Protein AF-A0AAJ7RJS1-F1 (afdb_monomer_lite)

Sequence (83 aa):
MMNLASSRLTVPIFAIIVGVIVQADTELAWWRTITLYEIWPRSFKDSNGDGIGDLNGIKSKLDYLSELDIGAIWIHQLLYGNH

Structure (mmCIF, N/CA/C/O backbone):
data_AF-A0AAJ7RJS1-F1
#
_entry.id   AF-A0AAJ7RJS1-F1
#
loop_
_atom_site.group_PDB
_atom_site.id
_atom_site.type_symbol
_atom_site.label_atom_id
_atom_site.label_alt_id
_atom_site.label_comp_id
_atom_site.label_asym_id
_atom_site.label_entity_id
_atom_site.label_seq_id
_atom_site.pdbx_PDB_ins_code
_atom_site.Cartn_x
_atom_site.Cartn_y
_atom_site.Cartn_z
_atom_site.occupancy
_atom_site.B_iso_or_equiv
_atom_site.auth_seq_id
_atom_site.auth_comp_id
_atom_site.auth_asym_id
_atom_site.auth_atom_id
_atom_site.pdbx_PDB_model_num
ATOM 1 N N . MET A 1 1 ? 53.637 -15.375 -44.480 1.00 53.91 1 MET A N 1
ATOM 2 C CA . MET A 1 1 ? 52.394 -15.122 -45.242 1.00 53.91 1 MET A CA 1
ATOM 3 C C . MET A 1 1 ? 51.259 -15.823 -44.501 1.00 53.91 1 MET A C 1
ATOM 5 O O . MET A 1 1 ? 51.232 -17.045 -44.502 1.00 53.91 1 MET A O 1
ATOM 9 N N . MET A 1 2 ? 50.411 -15.097 -43.759 1.00 55.56 2 MET A N 1
ATOM 10 C CA . MET A 1 2 ? 49.269 -15.709 -43.055 1.00 55.56 2 MET A CA 1
ATOM 11 C C . MET A 1 2 ? 48.208 -16.127 -44.078 1.00 55.56 2 MET A C 1
ATOM 13 O O . MET A 1 2 ? 47.859 -15.361 -44.973 1.00 55.56 2 MET A O 1
ATOM 17 N N . ASN A 1 3 ? 47.758 -17.376 -43.977 1.00 59.72 3 ASN A N 1
ATOM 18 C CA . ASN A 1 3 ? 46.879 -18.028 -44.941 1.00 59.72 3 ASN A CA 1
ATOM 19 C C . ASN A 1 3 ? 45.488 -17.358 -44.948 1.00 59.72 3 ASN A C 1
ATOM 21 O O . ASN A 1 3 ? 44.828 -17.315 -43.909 1.00 59.72 3 ASN A O 1
ATOM 25 N N . LEU A 1 4 ? 45.030 -16.871 -46.111 1.00 60.84 4 LEU A N 1
ATOM 26 C CA . LEU A 1 4 ? 43.707 -16.245 -46.295 1.00 60.84 4 LEU A CA 1
ATOM 27 C C . LEU A 1 4 ? 42.536 -17.149 -45.856 1.00 60.84 4 LEU A C 1
ATOM 29 O O . LEU A 1 4 ? 41.442 -16.652 -45.604 1.00 60.84 4 LEU A O 1
ATOM 33 N N . ALA A 1 5 ? 42.741 -18.466 -45.756 1.00 60.78 5 ALA A N 1
ATOM 34 C CA . ALA A 1 5 ? 41.734 -19.396 -45.250 1.00 60.78 5 ALA A CA 1
ATOM 35 C C . ALA A 1 5 ? 41.506 -19.281 -43.728 1.00 60.78 5 ALA A C 1
ATOM 37 O O . ALA A 1 5 ? 40.397 -19.522 -43.261 1.00 60.78 5 ALA A O 1
ATOM 38 N N . SER A 1 6 ? 42.523 -18.871 -42.958 1.00 58.81 6 SER A N 1
ATOM 39 C CA . SER A 1 6 ? 42.445 -18.737 -41.495 1.00 58.81 6 SER A CA 1
ATOM 40 C C . SER A 1 6 ? 41.587 -17.536 -41.079 1.00 58.81 6 SER A C 1
ATOM 42 O O . SER A 1 6 ? 40.739 -17.667 -40.204 1.00 58.81 6 SER A O 1
ATOM 44 N N . SER A 1 7 ? 41.707 -16.394 -41.766 1.00 58.59 7 SER A N 1
ATOM 45 C CA . SER A 1 7 ? 40.942 -15.179 -41.440 1.00 58.59 7 SER A CA 1
ATOM 46 C C . SER A 1 7 ? 39.446 -15.271 -41.768 1.00 58.59 7 SER A C 1
ATOM 48 O O . SER A 1 7 ? 38.643 -14.592 -41.129 1.00 58.59 7 SER A O 1
ATOM 50 N N . ARG A 1 8 ? 39.051 -16.132 -42.719 1.00 67.81 8 ARG A N 1
ATOM 51 C CA . ARG A 1 8 ? 37.647 -16.337 -43.125 1.00 67.81 8 ARG A CA 1
ATOM 52 C C . ARG A 1 8 ? 36.784 -16.993 -42.043 1.00 67.81 8 ARG A C 1
ATOM 54 O O . ARG A 1 8 ? 35.572 -16.808 -42.061 1.00 67.81 8 ARG A O 1
ATOM 61 N N . LEU A 1 9 ? 37.394 -17.725 -41.107 1.00 64.12 9 LEU A N 1
ATOM 62 C CA . LEU A 1 9 ? 36.700 -18.387 -39.995 1.00 64.12 9 LEU A CA 1
ATOM 63 C C . LEU A 1 9 ? 36.830 -17.613 -38.675 1.00 64.12 9 LEU A C 1
ATOM 65 O O . LEU A 1 9 ? 35.914 -17.642 -37.860 1.00 64.12 9 LEU A O 1
ATOM 69 N N . THR A 1 10 ? 37.917 -16.864 -38.475 1.00 70.50 10 THR A N 1
ATOM 70 C CA . THR A 1 10 ? 38.153 -16.119 -37.226 1.00 70.50 10 THR A CA 1
ATOM 71 C C . THR A 1 10 ? 37.139 -14.998 -36.999 1.00 70.50 10 THR A C 1
ATOM 73 O O . THR A 1 10 ? 36.674 -14.816 -35.880 1.00 70.50 10 THR A O 1
ATOM 76 N N . VAL A 1 11 ? 36.761 -14.264 -38.050 1.00 76.56 11 VAL A N 1
ATOM 77 C CA . VAL A 1 11 ? 35.799 -13.152 -37.948 1.00 76.56 11 VAL A CA 1
ATOM 78 C C . VAL A 1 11 ? 34.388 -13.618 -37.549 1.00 76.56 11 VAL A C 1
ATOM 80 O O . VAL A 1 11 ? 33.851 -13.058 -36.594 1.00 76.56 11 VAL A O 1
ATOM 83 N N . PRO A 1 12 ? 33.775 -14.638 -38.188 1.00 79.81 12 PRO A N 1
ATOM 84 C CA . PRO A 1 12 ? 32.451 -15.105 -37.775 1.00 79.81 12 PRO A CA 1
ATOM 85 C C . PRO A 1 12 ? 32.467 -15.778 -36.398 1.00 79.81 12 PRO A C 1
ATOM 87 O O . PRO A 1 12 ? 31.544 -15.559 -35.622 1.00 79.81 12 PRO A O 1
ATOM 90 N N . ILE A 1 13 ? 33.520 -16.527 -36.045 1.00 81.94 13 ILE A N 1
ATOM 91 C CA . ILE A 1 13 ? 33.649 -17.127 -34.704 1.00 81.94 13 ILE A CA 1
ATOM 92 C C . ILE A 1 13 ? 33.741 -16.037 -33.632 1.00 81.94 13 ILE A C 1
ATOM 94 O O . ILE A 1 13 ? 33.049 -16.113 -32.621 1.00 81.94 13 ILE A O 1
ATOM 98 N N . PHE A 1 14 ? 34.543 -14.996 -33.863 1.00 84.38 14 PHE A N 1
ATOM 99 C CA . PHE A 1 14 ? 34.650 -13.864 -32.946 1.00 84.38 14 PHE A CA 1
ATOM 100 C C . PHE A 1 14 ? 33.317 -13.118 -32.801 1.00 84.38 14 PHE A C 1
ATOM 102 O O . PHE A 1 14 ? 32.905 -12.829 -31.683 1.00 84.38 14 PHE A O 1
ATOM 109 N N . ALA A 1 15 ? 32.604 -12.868 -33.903 1.00 82.06 15 ALA A N 1
ATOM 110 C CA . ALA A 1 15 ? 31.293 -12.221 -33.874 1.00 82.06 15 ALA A CA 1
ATOM 111 C C . ALA A 1 15 ? 30.229 -13.059 -33.141 1.00 82.06 15 ALA A C 1
ATOM 113 O O . ALA A 1 15 ? 29.427 -12.500 -32.399 1.00 82.06 15 ALA A O 1
ATOM 114 N N . ILE A 1 16 ? 30.245 -14.388 -33.300 1.00 84.56 16 ILE A N 1
ATOM 115 C CA . ILE A 1 16 ? 29.352 -15.300 -32.569 1.00 84.56 16 ILE A CA 1
ATOM 116 C C . ILE A 1 16 ? 29.681 -15.283 -31.075 1.00 84.56 16 ILE A C 1
ATOM 118 O O . ILE A 1 16 ? 28.777 -15.138 -30.260 1.00 84.56 16 ILE A O 1
ATOM 122 N N . ILE A 1 17 ? 30.962 -15.382 -30.707 1.00 83.69 17 ILE A N 1
ATOM 123 C CA . ILE A 1 17 ? 31.394 -15.336 -29.305 1.00 83.69 17 ILE A CA 1
ATOM 124 C C . ILE A 1 17 ? 30.979 -14.003 -28.672 1.00 83.69 17 ILE A C 1
ATOM 126 O O . ILE A 1 17 ? 30.343 -14.008 -27.626 1.00 83.69 17 ILE A O 1
ATOM 130 N N . VAL A 1 18 ? 31.249 -12.869 -29.323 1.00 82.69 18 VAL A N 1
ATOM 131 C CA . VAL A 1 18 ? 30.818 -11.549 -28.835 1.00 82.69 18 VAL A CA 1
ATOM 132 C C . VAL A 1 18 ? 29.295 -11.470 -28.724 1.00 82.69 18 VAL A C 1
ATOM 134 O O . VAL A 1 18 ? 28.797 -11.041 -27.692 1.00 82.69 18 VAL A O 1
ATOM 137 N N . GLY A 1 19 ? 28.549 -11.924 -29.734 1.00 78.44 19 GLY A N 1
ATOM 138 C CA . GLY A 1 19 ? 27.084 -11.911 -29.715 1.00 78.44 19 GLY A CA 1
ATOM 139 C C . GLY A 1 19 ? 26.482 -12.724 -28.566 1.00 78.44 19 GLY A C 1
ATOM 140 O O . GLY A 1 19 ? 25.539 -12.258 -27.940 1.00 78.44 19 GLY A O 1
ATOM 141 N N . VAL A 1 20 ? 27.063 -13.886 -28.247 1.00 77.75 20 VAL A N 1
ATOM 142 C CA . VAL A 1 20 ? 26.637 -14.743 -27.124 1.00 77.75 20 VAL A CA 1
ATOM 143 C C . VAL A 1 20 ? 26.987 -14.126 -25.765 1.00 77.75 20 VAL A C 1
ATOM 145 O O . VAL A 1 20 ? 26.231 -14.277 -24.810 1.00 77.75 20 VAL A O 1
ATOM 148 N N . ILE A 1 21 ? 28.121 -13.425 -25.650 1.00 76.69 21 ILE A N 1
ATOM 149 C CA . ILE A 1 21 ? 28.517 -12.760 -24.395 1.00 76.69 21 ILE A CA 1
ATOM 150 C C . ILE A 1 21 ? 27.716 -11.458 -24.183 1.00 76.69 21 ILE A C 1
ATOM 152 O O . ILE A 1 21 ? 27.508 -11.038 -23.048 1.00 76.69 21 ILE A O 1
ATOM 156 N N . VAL A 1 22 ? 27.243 -10.824 -25.263 1.00 74.69 22 VAL A N 1
ATOM 157 C CA . VAL A 1 22 ? 26.518 -9.538 -25.268 1.00 74.69 22 VAL A CA 1
ATOM 158 C C . VAL A 1 22 ? 24.995 -9.746 -25.361 1.00 74.69 22 VAL A C 1
ATOM 160 O O . VAL A 1 22 ? 24.275 -8.975 -25.991 1.00 74.69 22 VAL A O 1
ATOM 163 N N . GLN A 1 23 ? 24.451 -10.768 -24.698 1.00 65.62 23 GLN A N 1
ATOM 164 C CA . GLN A 1 23 ? 23.019 -10.784 -24.394 1.00 65.62 23 GLN A CA 1
ATOM 165 C C . GLN A 1 23 ? 22.774 -9.853 -23.196 1.00 65.62 23 GLN A C 1
ATOM 167 O O . GLN A 1 23 ? 22.922 -10.245 -22.040 1.00 65.62 23 GLN A O 1
ATOM 172 N N . ALA A 1 24 ? 22.456 -8.586 -23.466 1.00 67.62 24 ALA A N 1
ATOM 173 C CA . ALA A 1 24 ? 21.964 -7.686 -22.430 1.00 67.62 24 ALA A CA 1
ATOM 174 C C . ALA A 1 24 ? 20.520 -8.071 -22.090 1.00 67.62 24 ALA A C 1
ATOM 176 O O . ALA A 1 24 ? 19.692 -8.203 -22.990 1.00 67.62 24 ALA A O 1
ATO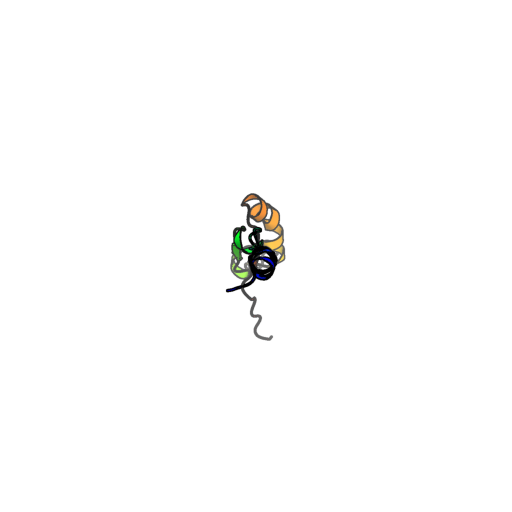M 177 N N . ASP A 1 25 ? 20.228 -8.256 -20.804 1.00 72.88 25 ASP A N 1
ATOM 178 C CA . ASP A 1 25 ? 18.866 -8.482 -20.327 1.00 72.88 25 ASP A CA 1
ATOM 179 C C . ASP A 1 25 ? 18.063 -7.190 -20.538 1.00 72.88 25 ASP A C 1
ATOM 181 O O . ASP A 1 25 ? 18.284 -6.181 -19.863 1.00 72.88 25 ASP A O 1
ATOM 185 N N . THR A 1 26 ? 17.235 -7.165 -21.584 1.00 73.88 26 THR A N 1
ATOM 186 C CA . THR A 1 26 ? 16.503 -5.963 -22.006 1.00 73.88 26 THR A CA 1
ATOM 187 C C . THR A 1 26 ? 15.245 -5.717 -21.185 1.00 73.88 26 THR A C 1
ATOM 189 O O . THR A 1 26 ? 14.691 -4.621 -21.255 1.00 73.88 26 THR A O 1
ATOM 192 N N . GLU A 1 27 ? 14.789 -6.702 -20.408 1.00 84.50 27 GLU A N 1
ATOM 193 C CA . GLU A 1 27 ? 13.662 -6.517 -19.501 1.00 84.50 27 GLU A CA 1
ATOM 194 C C . GLU A 1 27 ? 14.156 -6.069 -18.125 1.00 84.50 27 GLU A C 1
ATOM 196 O O . GLU A 1 27 ? 14.966 -6.715 -17.461 1.00 84.50 27 GLU A O 1
ATOM 201 N N . LEU A 1 28 ? 13.663 -4.915 -17.675 1.00 88.75 28 LEU A N 1
ATOM 202 C CA . LEU A 1 28 ? 13.902 -4.469 -16.311 1.00 88.75 28 LEU A CA 1
ATOM 203 C C . LEU A 1 28 ? 13.193 -5.428 -15.350 1.00 88.75 28 LEU A C 1
ATOM 205 O O . LEU A 1 28 ? 12.003 -5.696 -15.495 1.00 88.75 28 LEU A O 1
ATOM 209 N N . ALA A 1 29 ? 13.912 -5.912 -14.335 1.00 91.06 29 ALA A N 1
ATOM 210 C CA . ALA A 1 29 ? 13.307 -6.707 -13.272 1.00 91.06 29 ALA A CA 1
ATOM 211 C C . ALA A 1 29 ? 12.118 -5.960 -12.640 1.00 91.06 29 ALA A C 1
ATOM 213 O O . ALA A 1 29 ? 12.213 -4.757 -12.406 1.00 91.06 29 ALA A O 1
ATOM 214 N N . TRP A 1 30 ? 11.041 -6.675 -12.301 1.00 91.88 30 TRP A N 1
ATOM 215 C CA . TRP A 1 30 ? 9.776 -6.093 -11.819 1.00 91.88 30 TRP A CA 1
ATOM 216 C C . TRP A 1 30 ? 9.946 -5.054 -10.694 1.00 91.88 30 TRP A C 1
ATOM 218 O O . TRP A 1 30 ? 9.286 -4.023 -10.690 1.00 91.88 30 TRP A O 1
ATOM 228 N N . TRP A 1 31 ? 10.874 -5.277 -9.758 1.00 92.81 31 TRP A N 1
ATOM 229 C CA . TRP A 1 31 ? 11.123 -4.382 -8.621 1.00 92.81 31 TRP A CA 1
ATOM 230 C C . TRP A 1 31 ? 11.767 -3.047 -9.024 1.00 92.81 31 TRP A C 1
ATOM 232 O O . TRP A 1 31 ? 11.749 -2.100 -8.245 1.00 92.81 31 TRP A O 1
ATOM 242 N N . ARG A 1 32 ? 12.344 -2.958 -10.231 1.00 92.12 32 ARG A N 1
ATOM 243 C CA . ARG A 1 32 ? 12.920 -1.724 -10.793 1.00 92.12 32 ARG A CA 1
ATOM 244 C C . ARG A 1 32 ? 11.871 -0.816 -11.423 1.00 92.12 32 ARG A C 1
ATOM 246 O O . 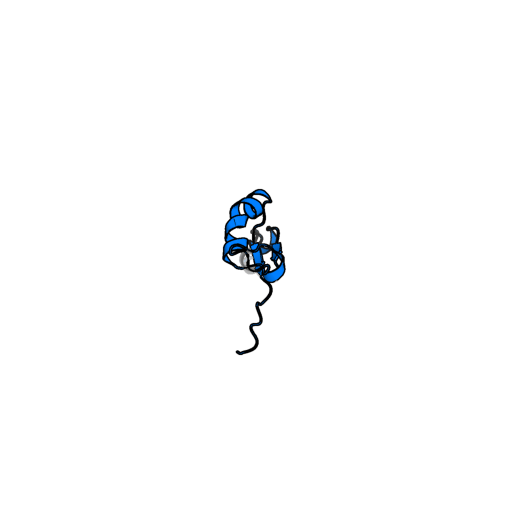ARG A 1 32 ? 12.185 0.335 -11.709 1.00 92.12 32 ARG A O 1
ATOM 253 N N . THR A 1 33 ? 10.673 -1.333 -11.683 1.00 94.50 33 THR A N 1
ATOM 254 C CA . THR A 1 33 ? 9.627 -0.636 -12.444 1.00 94.50 33 THR A CA 1
ATOM 255 C C . THR A 1 33 ? 8.382 -0.328 -11.622 1.00 94.50 33 THR A C 1
ATOM 257 O O . THR A 1 33 ? 7.442 0.237 -12.165 1.00 94.50 33 THR A O 1
ATOM 260 N N . ILE A 1 34 ? 8.349 -0.701 -10.341 1.00 96.31 34 ILE A N 1
ATOM 261 C CA . ILE A 1 34 ? 7.191 -0.491 -9.466 1.00 96.31 34 ILE A CA 1
ATOM 262 C C . ILE A 1 34 ? 7.413 0.624 -8.446 1.00 96.31 34 ILE A C 1
ATOM 264 O O . ILE A 1 34 ? 8.539 0.910 -8.035 1.00 96.31 34 ILE A O 1
ATOM 268 N N . THR A 1 35 ? 6.306 1.173 -7.954 1.00 97.19 35 THR A N 1
ATOM 269 C CA . THR A 1 35 ? 6.286 2.007 -6.750 1.00 97.19 35 THR A CA 1
ATOM 270 C C . THR A 1 35 ? 6.224 1.121 -5.503 1.00 97.19 35 THR A C 1
ATOM 272 O O . THR A 1 35 ? 5.331 0.279 -5.374 1.00 97.19 35 THR A O 1
ATOM 275 N N . LEU A 1 36 ? 7.168 1.313 -4.579 1.00 96.88 36 LEU A N 1
ATOM 276 C CA . LEU A 1 36 ? 7.203 0.651 -3.272 1.00 96.88 36 LEU A CA 1
ATOM 277 C C . LEU A 1 36 ? 6.611 1.574 -2.200 1.00 96.88 36 LEU A C 1
ATOM 279 O O . LEU A 1 36 ? 7.003 2.737 -2.109 1.00 96.88 36 LEU A O 1
ATOM 283 N N . TYR A 1 37 ? 5.724 1.047 -1.355 1.00 97.00 37 TYR A N 1
ATOM 284 C CA . TYR A 1 37 ? 5.154 1.778 -0.220 1.00 97.00 37 TYR A CA 1
ATOM 285 C C . TYR A 1 37 ? 5.493 1.094 1.106 1.00 97.00 37 TYR A C 1
ATOM 287 O O . TYR A 1 37 ? 5.231 -0.095 1.282 1.00 97.00 37 TYR A O 1
ATOM 295 N N . GLU A 1 38 ? 6.076 1.832 2.049 1.00 95.31 38 GLU A N 1
ATOM 296 C CA . GLU A 1 38 ? 6.386 1.308 3.381 1.00 95.31 38 GLU A CA 1
ATOM 297 C C . GLU A 1 38 ? 5.224 1.561 4.348 1.00 95.31 38 GLU A C 1
ATOM 299 O O . GLU A 1 38 ? 4.740 2.685 4.487 1.00 95.31 38 GLU A O 1
ATOM 304 N N . ILE A 1 39 ? 4.780 0.506 5.034 1.00 95.31 39 ILE A N 1
ATOM 305 C CA . ILE A 1 39 ? 3.702 0.548 6.021 1.00 95.31 39 ILE A CA 1
ATOM 306 C C . ILE A 1 39 ? 4.243 0.204 7.404 1.00 95.31 39 ILE A C 1
ATOM 308 O O . ILE A 1 39 ? 4.838 -0.854 7.622 1.00 95.31 39 ILE A O 1
ATOM 312 N N . TRP A 1 40 ? 3.917 1.068 8.367 1.00 93.88 40 TRP A N 1
ATOM 313 C CA . TRP A 1 40 ? 4.041 0.800 9.796 1.00 93.88 40 TRP A CA 1
ATOM 314 C C . TRP A 1 40 ? 2.697 0.287 10.352 1.00 93.88 40 TRP A C 1
ATOM 316 O O . TRP A 1 40 ? 1.787 1.098 10.549 1.00 93.88 40 TRP A O 1
ATOM 326 N N . PRO A 1 41 ? 2.519 -1.026 10.620 1.00 92.88 41 PRO A N 1
ATOM 327 C CA . PRO A 1 41 ? 1.185 -1.610 10.820 1.00 92.88 41 PRO A CA 1
ATOM 328 C C . PRO A 1 41 ? 0.374 -0.969 11.939 1.00 92.88 41 PRO A C 1
ATOM 330 O O . PRO A 1 41 ? -0.769 -0.582 11.716 1.00 92.88 41 PRO A O 1
ATOM 333 N N . ARG A 1 42 ? 1.002 -0.763 13.106 1.00 92.75 42 ARG A N 1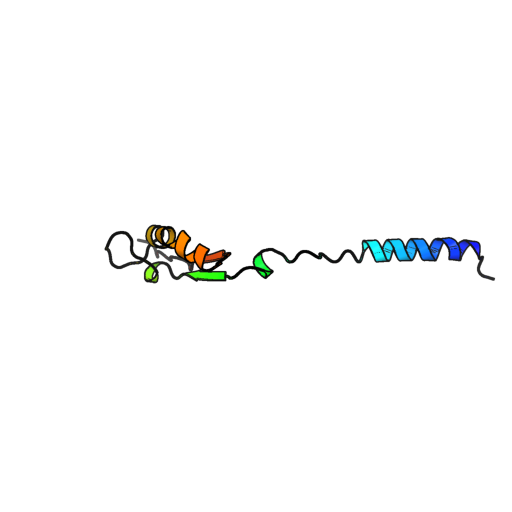
ATOM 334 C CA . ARG A 1 42 ? 0.349 -0.220 14.310 1.00 92.75 42 ARG A CA 1
ATOM 335 C C . ARG A 1 42 ? -0.192 1.198 14.144 1.00 92.75 42 ARG A C 1
ATOM 337 O O . ARG A 1 42 ? -1.041 1.603 14.928 1.00 92.75 42 A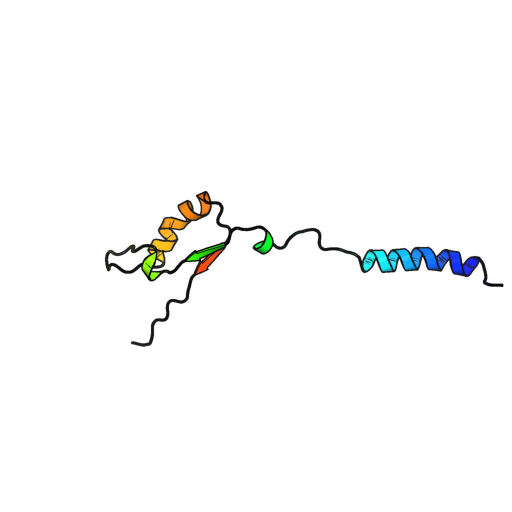RG A O 1
ATOM 344 N N . SER A 1 43 ? 0.281 1.931 13.141 1.00 94.81 43 SER A N 1
ATOM 345 C CA . SER A 1 43 ? -0.128 3.315 12.882 1.00 94.81 43 SER A CA 1
ATOM 346 C C . SER A 1 43 ? -0.967 3.461 11.613 1.00 94.81 43 SER A C 1
ATOM 348 O O . SER A 1 43 ? -1.369 4.573 11.287 1.00 94.81 43 SER A O 1
ATOM 350 N N . PHE A 1 44 ? -1.209 2.374 10.873 1.00 96.19 44 PHE A N 1
ATOM 351 C CA . PHE A 1 44 ? -1.841 2.455 9.560 1.00 96.19 44 PHE A CA 1
ATOM 352 C C . PHE A 1 44 ? -3.369 2.445 9.642 1.00 96.19 44 PHE A C 1
ATOM 354 O O . PHE A 1 44 ? -4.024 3.419 9.272 1.00 96.19 44 PHE A O 1
ATOM 361 N N . LYS A 1 45 ? -3.958 1.341 10.116 1.00 97.12 45 LYS A N 1
ATOM 362 C CA . LYS A 1 45 ? -5.413 1.220 10.236 1.00 97.12 45 LYS A CA 1
ATOM 363 C C . LYS A 1 45 ? -5.796 0.166 11.266 1.00 97.12 45 LYS A C 1
ATOM 365 O O . LYS A 1 45 ? -5.425 -0.991 11.121 1.00 97.12 45 LYS A O 1
ATOM 370 N N . ASP A 1 46 ? -6.570 0.579 12.259 1.00 97.62 46 ASP A N 1
ATOM 371 C CA . ASP A 1 46 ? -7.243 -0.292 13.230 1.00 97.62 46 ASP A CA 1
ATOM 372 C C . ASP A 1 46 ? -8.545 -0.847 12.618 1.00 97.62 46 ASP A C 1
ATOM 374 O O . ASP A 1 46 ? -9.305 -0.094 11.990 1.00 97.62 46 ASP A O 1
ATOM 378 N N . SER A 1 47 ? -8.784 -2.152 12.738 1.00 97.62 47 SER A N 1
ATOM 379 C CA . SER A 1 47 ? -10.000 -2.825 12.267 1.00 97.62 47 SER A CA 1
ATOM 380 C C . SER A 1 47 ? -10.946 -3.296 13.376 1.00 97.62 47 SER A C 1
ATOM 382 O O . SER A 1 47 ? -12.103 -3.591 13.071 1.00 97.62 47 SER A O 1
ATOM 384 N N . ASN A 1 48 ? -10.492 -3.373 14.629 1.00 96.75 48 ASN A N 1
ATOM 385 C CA . ASN A 1 48 ? -11.233 -3.971 15.744 1.00 96.75 48 ASN A CA 1
ATOM 386 C C . ASN A 1 48 ? -11.625 -2.950 16.838 1.00 96.75 48 ASN A C 1
ATOM 388 O O . ASN A 1 48 ? -12.417 -3.287 17.718 1.00 96.75 48 ASN A O 1
ATOM 392 N N . GLY A 1 49 ? -11.133 -1.711 16.754 1.00 97.19 49 GLY A N 1
ATOM 393 C CA . GLY A 1 49 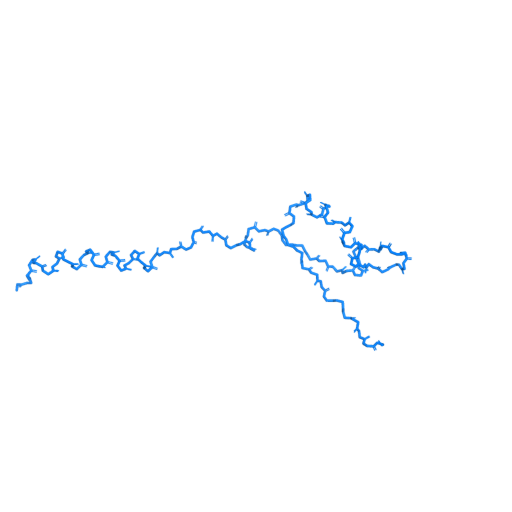? -11.446 -0.614 17.667 1.00 97.19 49 GLY A CA 1
ATOM 394 C C . GLY A 1 49 ? -10.575 -0.555 18.925 1.00 97.19 49 GLY A C 1
ATOM 395 O O . GLY A 1 49 ? -10.951 0.143 19.868 1.00 97.19 49 GLY A O 1
ATOM 396 N N . ASP A 1 50 ? -9.452 -1.275 18.978 1.00 96.31 50 ASP A N 1
ATOM 397 C CA . ASP A 1 50 ? -8.523 -1.255 20.117 1.00 96.31 50 ASP A CA 1
ATOM 398 C C . ASP A 1 50 ? -7.531 -0.072 20.094 1.00 96.31 50 ASP A C 1
ATOM 400 O O . ASP A 1 50 ? -6.803 0.155 21.066 1.00 96.31 50 ASP A O 1
ATOM 404 N N . GLY A 1 51 ? -7.538 0.725 19.018 1.00 96.06 51 GLY A N 1
ATOM 405 C CA . GLY A 1 51 ? -6.678 1.890 18.823 1.00 96.06 51 GLY A CA 1
ATOM 406 C C . GLY A 1 51 ? -5.307 1.577 18.219 1.00 96.06 51 GLY A C 1
ATOM 407 O O . GLY A 1 51 ? -4.506 2.499 18.044 1.00 96.06 51 GLY A O 1
ATOM 408 N N . ILE A 1 52 ? -5.018 0.317 17.884 1.00 95.38 52 ILE A N 1
ATOM 409 C CA . ILE A 1 52 ? -3.759 -0.131 17.291 1.00 95.38 52 ILE A CA 1
ATOM 410 C C . ILE A 1 52 ? -4.032 -0.670 15.888 1.00 95.38 52 ILE A C 1
ATOM 412 O O . ILE A 1 52 ? -4.921 -1.478 15.651 1.00 95.38 52 ILE A O 1
ATOM 416 N N . GLY A 1 53 ? -3.239 -0.226 14.915 1.00 95.06 53 GLY A N 1
ATOM 417 C CA . GLY A 1 53 ? -3.365 -0.735 13.557 1.00 95.06 53 GLY A CA 1
ATOM 418 C C . GLY A 1 53 ? -2.976 -2.211 13.422 1.00 95.06 53 GLY A C 1
ATOM 419 O O . GLY A 1 53 ? -2.027 -2.687 14.050 1.00 95.06 53 GLY A O 1
ATOM 420 N N . ASP A 1 54 ? -3.695 -2.925 12.560 1.00 94.50 54 ASP A N 1
ATOM 421 C CA . ASP A 1 54 ? -3.599 -4.375 12.419 1.00 94.50 54 ASP A CA 1
ATOM 422 C C . ASP A 1 54 ? -3.605 -4.823 10.941 1.00 94.50 54 ASP A C 1
ATOM 424 O O . ASP A 1 54 ? -3.824 -4.040 10.009 1.00 94.50 54 ASP A O 1
ATOM 428 N N . LEU A 1 55 ? -3.333 -6.110 10.703 1.00 94.62 55 LEU A N 1
ATOM 429 C CA . LEU A 1 55 ? -3.247 -6.661 9.346 1.00 94.62 55 LEU A CA 1
ATOM 430 C C . LEU A 1 55 ? -4.592 -6.655 8.603 1.00 94.62 55 LEU A C 1
ATOM 432 O O . LEU A 1 55 ? -4.603 -6.518 7.379 1.00 94.62 55 LEU A O 1
ATOM 436 N N . ASN A 1 56 ? -5.721 -6.778 9.306 1.00 96.19 56 ASN A N 1
ATOM 437 C CA . ASN A 1 56 ? -7.043 -6.684 8.682 1.00 96.19 56 ASN A CA 1
ATOM 438 C C . ASN A 1 56 ? -7.331 -5.241 8.252 1.00 96.19 56 ASN A C 1
ATOM 440 O O . ASN A 1 56 ? -7.905 -5.015 7.185 1.00 96.19 56 ASN A O 1
ATOM 444 N N . GLY A 1 57 ? -6.861 -4.263 9.024 1.00 97.00 57 GLY A N 1
ATOM 445 C CA . GLY A 1 57 ? -6.870 -2.856 8.662 1.00 97.00 57 GLY A CA 1
ATOM 446 C C . GLY A 1 57 ? -6.053 -2.582 7.402 1.00 97.00 57 GLY A C 1
ATOM 447 O O . GLY A 1 57 ? -6.564 -1.927 6.492 1.00 97.00 57 GLY A O 1
ATOM 448 N N . ILE A 1 58 ? -4.843 -3.147 7.287 1.00 96.62 58 ILE A N 1
ATOM 449 C CA . ILE A 1 58 ? -4.044 -3.083 6.047 1.00 96.62 58 ILE A CA 1
ATOM 450 C C . ILE A 1 58 ? -4.808 -3.715 4.880 1.00 96.62 58 ILE A C 1
ATOM 452 O O . ILE A 1 58 ? -4.963 -3.089 3.831 1.00 96.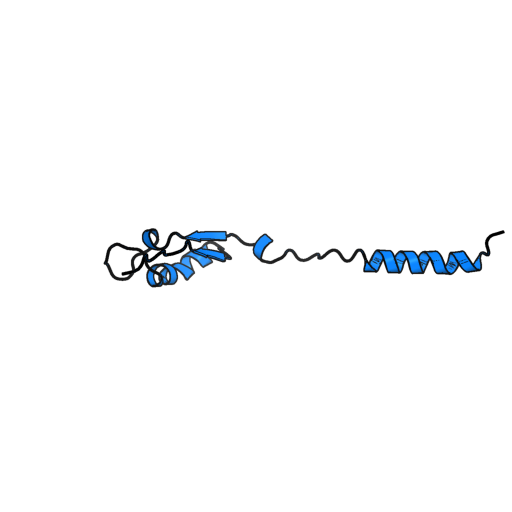62 58 ILE A O 1
ATOM 456 N N . LYS A 1 59 ? -5.351 -4.922 5.076 1.00 97.19 59 LYS A N 1
ATOM 457 C CA . LYS A 1 59 ? -6.107 -5.647 4.047 1.00 97.19 59 LYS A CA 1
ATOM 458 C C . LYS A 1 59 ? -7.294 -4.834 3.521 1.00 97.19 59 LYS A C 1
ATOM 460 O O . LYS A 1 59 ? -7.520 -4.802 2.317 1.00 97.19 59 LYS A O 1
ATOM 465 N N . SER A 1 60 ? -8.002 -4.125 4.403 1.00 97.94 60 SER A N 1
ATOM 466 C CA . SER A 1 60 ? -9.135 -3.259 4.038 1.00 97.94 60 SER A CA 1
ATOM 467 C C . SER A 1 60 ? -8.767 -2.061 3.148 1.00 97.94 60 SER A C 1
ATOM 469 O O . SER A 1 60 ? -9.655 -1.370 2.653 1.00 97.94 60 SER A O 1
ATOM 471 N N . LYS A 1 61 ? -7.470 -1.782 2.967 1.00 97.69 61 LYS A N 1
ATOM 472 C CA . LYS A 1 61 ? -6.948 -0.674 2.157 1.00 97.69 61 LYS A CA 1
ATOM 473 C C . LYS A 1 61 ? -6.177 -1.132 0.923 1.00 97.69 61 LYS A C 1
ATOM 475 O O . LYS A 1 61 ? -5.628 -0.278 0.238 1.00 97.69 61 LYS A O 1
ATOM 480 N N . LEU A 1 62 ? -6.147 -2.430 0.613 1.00 97.25 62 LEU A N 1
ATOM 481 C CA . LEU A 1 62 ? -5.445 -2.927 -0.575 1.00 97.25 62 LEU A CA 1
ATOM 482 C C . LEU A 1 62 ? -6.003 -2.330 -1.870 1.00 97.25 62 LEU A C 1
ATOM 484 O O . LEU A 1 62 ? -5.209 -1.943 -2.718 1.00 97.25 62 LEU A O 1
ATOM 488 N N . ASP A 1 63 ? -7.323 -2.166 -1.981 1.00 97.81 63 ASP A N 1
ATOM 489 C CA . ASP A 1 63 ? -7.939 -1.531 -3.155 1.00 97.81 63 ASP A CA 1
ATOM 490 C C . ASP A 1 63 ? -7.451 -0.084 -3.323 1.00 97.81 63 ASP A C 1
ATOM 492 O O . ASP A 1 63 ? -6.987 0.293 -4.392 1.00 97.81 63 ASP A O 1
ATOM 496 N N . TYR A 1 64 ? -7.422 0.694 -2.235 1.00 97.19 64 TYR A N 1
ATOM 497 C CA . TYR A 1 64 ? -6.868 2.055 -2.231 1.00 97.19 64 TYR A CA 1
ATOM 498 C C . TYR A 1 64 ? -5.385 2.091 -2.634 1.00 97.19 64 TYR A C 1
ATOM 500 O O . TYR A 1 64 ? -4.967 2.956 -3.396 1.00 97.19 64 TYR A O 1
ATOM 508 N N . LEU A 1 65 ? -4.572 1.157 -2.132 1.00 97.00 65 LEU A N 1
ATOM 509 C CA . LEU A 1 65 ? -3.151 1.089 -2.485 1.00 97.00 65 LEU A CA 1
ATOM 510 C C . LEU A 1 65 ? -2.961 0.690 -3.957 1.00 97.00 65 LEU A C 1
ATOM 512 O O . LEU A 1 65 ? -2.071 1.213 -4.622 1.00 97.00 65 LEU A O 1
ATOM 516 N N . SER A 1 66 ? -3.827 -0.182 -4.477 1.00 96.38 66 SER A N 1
ATOM 517 C CA . SER A 1 66 ? -3.843 -0.558 -5.890 1.00 96.38 66 SER A CA 1
ATOM 518 C C . SER A 1 66 ? -4.262 0.604 -6.791 1.00 96.38 66 SER A C 1
ATOM 520 O O . SER A 1 66 ? -3.677 0.774 -7.855 1.00 96.38 66 SER A O 1
ATOM 522 N N . GLU A 1 67 ? -5.242 1.417 -6.385 1.00 98.06 67 GLU A N 1
ATOM 523 C CA . GLU A 1 67 ? -5.663 2.624 -7.117 1.00 98.06 67 GLU A CA 1
ATOM 524 C C . GLU A 1 67 ? -4.539 3.668 -7.223 1.00 98.06 67 GLU A C 1
ATOM 526 O O . GLU A 1 67 ? -4.506 4.448 -8.174 1.00 98.06 67 GLU A O 1
ATOM 531 N N . LEU A 1 68 ? -3.596 3.664 -6.275 1.00 97.25 68 LEU A N 1
ATOM 532 C CA . LEU A 1 68 ? -2.393 4.502 -6.291 1.00 97.25 68 LEU A CA 1
ATOM 533 C C . LEU A 1 68 ? -1.230 3.922 -7.114 1.00 97.25 68 LEU A C 1
ATOM 535 O O . LEU A 1 68 ? -0.145 4.502 -7.097 1.00 97.25 68 LEU A O 1
ATOM 539 N N . ASP A 1 69 ? -1.431 2.799 -7.809 1.00 96.94 69 ASP A N 1
ATOM 540 C CA . ASP A 1 69 ? -0.397 2.107 -8.593 1.00 96.94 69 ASP A CA 1
ATOM 541 C C . ASP A 1 69 ? 0.821 1.667 -7.746 1.00 96.94 69 ASP A C 1
ATOM 543 O O . ASP A 1 69 ? 1.980 1.681 -8.172 1.00 96.94 69 ASP A O 1
ATOM 547 N N . ILE A 1 70 ? 0.567 1.278 -6.490 1.00 97.69 70 ILE A N 1
ATOM 548 C CA . ILE A 1 70 ? 1.587 0.690 -5.616 1.00 97.69 70 ILE A CA 1
ATOM 549 C C . ILE A 1 70 ? 1.773 -0.779 -6.003 1.00 97.69 70 ILE A C 1
ATOM 551 O O . ILE A 1 70 ? 0.878 -1.602 -5.821 1.00 97.69 70 ILE A O 1
ATOM 555 N N . GLY A 1 71 ? 2.966 -1.125 -6.494 1.00 95.88 71 GLY A N 1
ATOM 556 C CA . GLY A 1 71 ? 3.283 -2.483 -6.949 1.00 95.88 71 GLY A CA 1
ATOM 557 C C . GLY A 1 71 ? 3.820 -3.406 -5.853 1.00 95.88 71 GLY A C 1
ATOM 558 O O . GLY A 1 71 ? 3.745 -4.626 -5.987 1.00 95.88 71 GLY A O 1
ATOM 559 N N . ALA A 1 72 ? 4.353 -2.853 -4.759 1.00 96.50 72 ALA A N 1
ATOM 560 C CA . ALA A 1 72 ? 4.744 -3.636 -3.590 1.00 96.50 72 ALA A CA 1
ATOM 561 C C . ALA A 1 72 ? 4.610 -2.842 -2.289 1.00 96.50 72 ALA A C 1
ATOM 563 O O . ALA A 1 72 ? 4.760 -1.620 -2.255 1.00 96.50 72 ALA A O 1
ATOM 564 N N . ILE A 1 73 ? 4.385 -3.574 -1.199 1.00 95.88 73 ILE A N 1
ATOM 565 C CA . ILE A 1 73 ? 4.298 -3.028 0.153 1.00 95.88 73 ILE A CA 1
ATOM 566 C C . ILE A 1 73 ? 5.435 -3.615 0.988 1.00 95.88 73 ILE A C 1
ATOM 568 O O . ILE A 1 73 ? 5.540 -4.835 1.123 1.00 95.88 73 ILE A O 1
ATOM 572 N N . TRP A 1 74 ? 6.253 -2.755 1.592 1.00 95.56 74 TRP A N 1
ATOM 573 C CA . TRP A 1 74 ? 7.164 -3.159 2.660 1.00 95.56 74 TRP A CA 1
ATOM 574 C C . TRP A 1 74 ? 6.453 -2.974 3.996 1.00 95.56 74 TRP A C 1
ATOM 576 O O . TRP A 1 74 ? 6.138 -1.861 4.398 1.00 95.56 74 TRP A O 1
ATOM 586 N N . ILE A 1 75 ? 6.203 -4.071 4.706 1.00 93.44 75 ILE A N 1
ATOM 587 C CA . ILE A 1 75 ? 5.637 -4.029 6.054 1.00 93.44 75 ILE A CA 1
ATOM 588 C C . ILE A 1 75 ? 6.763 -4.060 7.093 1.00 93.44 75 ILE A C 1
ATOM 590 O O . ILE A 1 75 ? 7.550 -5.009 7.127 1.00 93.44 75 ILE A O 1
ATOM 594 N N . HIS A 1 76 ? 6.843 -3.038 7.947 1.00 89.81 76 HIS A N 1
ATOM 595 C CA . HIS A 1 76 ? 7.806 -3.035 9.046 1.00 89.81 76 HIS A CA 1
ATOM 596 C C . HIS A 1 76 ? 7.464 -4.123 10.078 1.00 89.81 76 HIS A C 1
ATOM 598 O O . HIS A 1 76 ? 6.289 -4.406 10.328 1.00 89.81 76 HIS A O 1
ATOM 604 N N . GLN A 1 77 ? 8.482 -4.745 10.684 1.00 78.94 77 GLN A N 1
ATOM 605 C CA . GLN A 1 77 ? 8.267 -5.858 11.612 1.00 78.94 77 GLN A CA 1
ATOM 606 C C . GLN A 1 77 ? 7.402 -5.449 12.813 1.00 78.94 77 GLN A C 1
ATOM 608 O O . GLN A 1 77 ? 7.675 -4.468 13.507 1.00 78.94 77 GLN A O 1
ATOM 613 N N . LEU A 1 78 ? 6.396 -6.272 13.104 1.00 65.50 78 LEU A N 1
ATOM 614 C CA . LEU A 1 78 ? 5.685 -6.276 14.376 1.00 65.50 78 LEU A CA 1
ATOM 615 C C . LEU A 1 78 ? 6.527 -7.062 15.385 1.00 65.50 78 LEU A C 1
ATOM 617 O O . LEU A 1 78 ? 6.354 -8.268 15.534 1.00 65.50 78 LEU A O 1
ATOM 621 N N . LEU A 1 79 ? 7.468 -6.407 16.065 1.00 62.16 79 LEU A N 1
ATOM 622 C CA . LEU A 1 79 ? 8.102 -7.029 17.226 1.00 62.16 79 LEU A CA 1
ATOM 623 C C . LEU A 1 79 ? 7.065 -7.124 18.355 1.00 62.16 79 LEU A C 1
ATOM 625 O O . LEU A 1 79 ? 6.857 -6.165 19.096 1.00 62.16 79 LEU A O 1
ATOM 629 N N . TYR A 1 80 ? 6.423 -8.284 18.492 1.00 59.12 80 TYR A N 1
ATOM 630 C CA . TYR A 1 80 ? 5.905 -8.726 19.783 1.00 59.12 80 TYR A CA 1
ATOM 631 C C . TYR A 1 80 ? 7.096 -9.278 20.569 1.00 59.12 80 TYR A C 1
ATOM 633 O O . TYR A 1 80 ? 7.565 -10.387 20.324 1.00 59.12 80 TYR A O 1
ATOM 641 N N . GLY A 1 81 ? 7.642 -8.468 21.477 1.00 52.75 81 GLY A N 1
ATOM 642 C CA . GLY A 1 81 ? 8.483 -8.991 22.548 1.00 52.75 81 GLY A CA 1
ATOM 643 C C . GLY A 1 81 ? 7.615 -9.869 23.447 1.00 52.75 81 GLY A C 1
ATOM 644 O O . GLY A 1 81 ? 6.544 -9.430 23.856 1.00 52.75 81 GLY A O 1
ATOM 645 N N . ASN A 1 82 ? 8.063 -11.103 23.680 1.00 50.06 82 ASN A N 1
ATOM 646 C CA . ASN A 1 82 ? 7.365 -12.154 24.420 1.00 50.06 82 ASN A CA 1
ATOM 647 C C . ASN A 1 82 ? 6.634 -11.642 25.676 1.00 50.06 82 ASN A C 1
ATOM 649 O O . ASN A 1 82 ? 7.267 -11.280 26.671 1.00 50.06 82 ASN A O 1
ATOM 653 N N . HIS A 1 83 ? 5.307 -11.709 25.617 1.00 44.84 83 HIS A N 1
ATOM 654 C CA . HIS A 1 83 ? 4.491 -12.267 26.687 1.00 44.84 83 HIS A CA 1
ATOM 655 C C . HIS A 1 83 ? 4.022 -13.645 26.228 1.00 44.84 83 HIS A C 1
ATOM 657 O O . HIS A 1 83 ? 3.696 -13.761 25.023 1.00 44.84 83 HIS A O 1
#

Radius of gyration: 27.59 Å; chains: 1; bounding box: 64×24×73 Å

Organism: Cephus cinctus (NCBI:txid211228)

InterPro domains:
  IPR006047 Glycosyl hydrolase family 13, catalytic domain [PF00128] (39-75)
  IPR017853 Glycoside hydrolase superfamily [SSF51445] (29-75)

Secondary structure (DSSP, 8-state):
---HHHHHHHHHHHHHHHHHHT----SPPGGGSSEEEEE-HHHH--SSSSSS--HHHHHTTHHHHHHTTEEEEEEPP------

pLDDT: mean 84.76, std 14.93, range [44.84, 98.06]

Foldseek 3Di:
DPDPVVVVPVVVVVVVVCVVVPPDPPDDDPVVPFAEAEDEQQPQADDPPPSGGDPVRVVVCVVVCVVVRGPYYHYDDPDPDDD